Protein AF-A0A183GWU5-F1 (afdb_monomer)

Sequence (168 aa):
MTLFNEAQFARRCAQFCAIVTTAPLVHIGILNMSTMPEGYYAYGASAGREWYFNPAMQFKDDSVSDADLILLNKAFDKVEDLLENPDFRNFTWIGSGLQKHYGHITIAKQDVNNSIPHRKSMLLFEEVNKIVNEVDPSGATLTIRENEYDIKIYTKVRRKQFILEIES

Structure (mmCIF, N/CA/C/O backbone):
data_AF-A0A183GWU5-F1
#
_entry.id   AF-A0A183GWU5-F1
#
loop_
_atom_site.group_PDB
_atom_site.id
_atom_site.type_symbol
_atom_site.label_atom_id
_atom_site.label_alt_id
_atom_site.label_comp_id
_atom_site.label_asym_id
_atom_site.label_entity_id
_atom_site.label_seq_id
_atom_site.pdbx_PDB_ins_code
_atom_site.Cartn_x
_atom_site.Cartn_y
_atom_site.Cartn_z
_atom_site.occupancy
_atom_site.B_iso_or_equiv
_atom_site.auth_seq_id
_atom_site.auth_comp_id
_atom_site.auth_asym_id
_atom_site.auth_atom_id
_atom_site.pdbx_PDB_model_num
ATOM 1 N N . MET A 1 1 ? 8.339 20.594 -18.545 1.00 43.22 1 MET A N 1
ATOM 2 C CA . MET A 1 1 ? 9.546 20.842 -19.370 1.00 43.22 1 MET A CA 1
ATOM 3 C C . MET A 1 1 ? 10.743 20.010 -18.901 1.00 43.22 1 MET A C 1
ATOM 5 O O . MET A 1 1 ? 11.417 19.447 -19.746 1.00 43.22 1 MET A O 1
ATOM 9 N N . THR A 1 2 ? 10.968 19.851 -17.590 1.00 53.84 2 THR A N 1
ATOM 10 C CA . THR A 1 2 ? 12.081 19.063 -17.008 1.00 53.84 2 THR A CA 1
ATOM 11 C C . THR A 1 2 ? 12.061 17.581 -17.399 1.00 53.84 2 THR A C 1
ATOM 13 O O . THR A 1 2 ? 13.044 17.064 -17.914 1.00 53.84 2 THR A O 1
ATOM 16 N N . LEU A 1 3 ? 10.897 16.944 -17.283 1.00 53.78 3 LEU A N 1
ATOM 17 C CA . LEU A 1 3 ? 10.676 15.527 -17.587 1.00 53.78 3 LEU A CA 1
ATOM 18 C C . LEU A 1 3 ? 11.048 15.146 -19.043 1.00 53.78 3 LEU A C 1
ATOM 20 O O . LEU A 1 3 ? 11.698 14.135 -19.286 1.00 53.78 3 LEU A O 1
ATOM 24 N N . PHE A 1 4 ? 10.731 15.987 -20.032 1.00 57.78 4 PHE A N 1
ATOM 25 C CA . PHE A 1 4 ? 11.079 15.716 -21.437 1.00 57.78 4 PHE A CA 1
ATOM 26 C C . PHE A 1 4 ? 12.597 15.736 -21.696 1.00 57.78 4 PHE A C 1
ATOM 28 O O . PHE A 1 4 ? 13.105 14.963 -22.511 1.00 57.78 4 PHE A O 1
ATOM 35 N N . ASN A 1 5 ? 13.331 16.602 -20.993 1.00 62.19 5 ASN A N 1
ATOM 36 C CA . ASN A 1 5 ? 14.786 16.680 -21.116 1.00 62.19 5 ASN A CA 1
ATOM 37 C C . ASN A 1 5 ? 15.473 15.460 -20.493 1.00 62.19 5 ASN A C 1
ATOM 39 O O . ASN A 1 5 ? 16.468 14.989 -21.040 1.00 62.19 5 ASN A O 1
ATOM 43 N N . GLU A 1 6 ? 14.917 14.912 -19.411 1.00 64.81 6 GLU A N 1
ATOM 44 C CA . GLU A 1 6 ? 15.398 13.669 -18.802 1.00 64.81 6 GLU A CA 1
ATOM 45 C C . GLU A 1 6 ? 15.264 12.489 -19.776 1.00 64.81 6 GLU A C 1
ATOM 47 O O . GLU A 1 6 ? 16.255 11.807 -20.025 1.00 64.81 6 GLU A O 1
ATOM 52 N N . ALA A 1 7 ? 14.117 12.329 -20.453 1.00 63.88 7 ALA A N 1
ATOM 53 C CA . ALA A 1 7 ? 13.957 11.311 -21.501 1.00 63.88 7 ALA A CA 1
ATOM 54 C C . ALA A 1 7 ? 14.975 11.447 -22.644 1.00 63.88 7 ALA A C 1
ATOM 56 O O . ALA A 1 7 ? 15.523 10.452 -23.126 1.00 63.88 7 ALA A O 1
ATOM 57 N N . GLN A 1 8 ? 15.240 12.674 -23.105 1.00 70.12 8 GLN A N 1
ATOM 58 C CA . GLN A 1 8 ? 16.221 12.904 -24.169 1.00 70.12 8 GLN A CA 1
ATOM 59 C C . GLN A 1 8 ? 17.652 12.618 -23.708 1.00 70.12 8 GLN A C 1
ATOM 61 O O . GLN A 1 8 ? 18.437 12.081 -24.493 1.00 70.12 8 GLN A O 1
ATOM 66 N N . PHE A 1 9 ? 17.986 12.946 -22.459 1.00 75.38 9 PHE A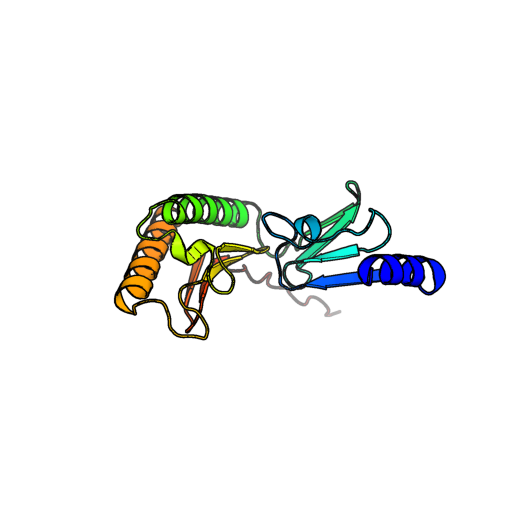 N 1
ATOM 67 C CA . PHE A 1 9 ? 19.272 12.609 -21.860 1.00 75.38 9 PHE A CA 1
ATOM 68 C C . PHE A 1 9 ? 19.432 11.093 -21.721 1.00 75.38 9 PHE A C 1
ATOM 70 O O . PHE A 1 9 ? 20.406 10.546 -22.232 1.00 75.38 9 PHE A O 1
ATOM 77 N N . ALA A 1 10 ? 18.450 10.407 -21.131 1.00 71.19 10 ALA A N 1
ATOM 78 C CA . ALA A 1 10 ? 18.437 8.953 -20.989 1.00 71.19 10 ALA A CA 1
ATOM 79 C C . ALA A 1 10 ? 18.692 8.251 -22.327 1.00 71.19 10 ALA A C 1
ATOM 81 O O . ALA A 1 10 ? 19.581 7.412 -22.428 1.00 71.19 10 ALA A O 1
ATOM 82 N N . ARG A 1 11 ? 17.999 8.680 -23.390 1.00 70.38 11 ARG A N 1
ATOM 83 C CA . ARG A 1 11 ? 18.162 8.098 -24.730 1.00 70.38 11 ARG A CA 1
ATOM 84 C C . ARG A 1 11 ? 19.549 8.321 -25.339 1.00 70.38 11 ARG A C 1
ATOM 86 O O . ARG A 1 11 ? 19.993 7.517 -26.152 1.00 70.38 11 ARG A O 1
ATOM 93 N N . ARG A 1 12 ? 20.192 9.458 -25.061 1.00 76.75 12 ARG A N 1
ATOM 94 C CA . ARG A 1 12 ? 21.433 9.869 -25.745 1.00 76.75 12 ARG A CA 1
ATOM 95 C C . ARG A 1 12 ? 22.697 9.531 -24.966 1.00 76.75 12 ARG A C 1
ATOM 97 O O . ARG A 1 12 ? 23.752 9.400 -25.577 1.00 76.75 12 ARG A O 1
ATOM 104 N N . CYS A 1 13 ? 22.600 9.436 -23.646 1.00 80.62 13 CYS A N 1
ATOM 105 C CA . CYS A 1 13 ? 23.753 9.408 -22.753 1.00 80.62 13 CYS A CA 1
ATOM 106 C C . CYS A 1 13 ? 23.847 8.129 -21.915 1.00 80.62 13 CYS A C 1
ATOM 108 O O . CYS A 1 13 ? 24.842 7.952 -21.217 1.00 80.62 13 CYS A O 1
ATOM 110 N N . ALA A 1 14 ? 22.856 7.237 -21.977 1.00 78.06 14 ALA A N 1
ATOM 111 C CA . ALA A 1 14 ? 22.849 6.003 -21.207 1.00 78.06 14 ALA A CA 1
ATOM 112 C C . ALA A 1 14 ? 22.391 4.811 -22.053 1.00 78.06 14 ALA A C 1
ATOM 114 O O . ALA A 1 14 ? 21.541 4.928 -22.931 1.00 78.06 14 ALA A O 1
ATOM 115 N N . GLN A 1 15 ? 22.967 3.643 -21.768 1.00 78.12 15 GLN A N 1
ATOM 116 C CA . GLN A 1 15 ? 22.541 2.375 -22.370 1.00 78.12 15 GLN A CA 1
ATOM 117 C C . GLN A 1 15 ? 21.293 1.810 -21.681 1.00 78.12 15 GLN A C 1
ATOM 119 O O . GLN A 1 15 ? 20.548 1.039 -22.278 1.00 78.12 15 GLN A O 1
ATOM 124 N N . PHE A 1 16 ? 21.077 2.193 -20.422 1.00 80.62 16 PHE A N 1
ATOM 125 C CA . PHE A 1 16 ? 19.945 1.775 -19.614 1.00 80.62 16 PHE A CA 1
ATOM 126 C C . PHE A 1 16 ? 19.626 2.849 -18.573 1.00 80.62 16 PHE A C 1
ATOM 128 O O . PHE A 1 16 ? 20.532 3.399 -17.941 1.00 80.62 16 PHE A O 1
ATOM 135 N N . CYS A 1 17 ? 18.341 3.134 -18.376 1.00 86.94 17 CYS A N 1
ATOM 136 C CA . CYS A 1 17 ? 17.870 4.055 -17.351 1.00 86.94 17 CYS A CA 1
ATOM 137 C C . CYS A 1 17 ? 16.752 3.417 -16.536 1.00 86.94 17 CYS A C 1
ATOM 139 O O . CYS A 1 17 ? 15.851 2.784 -17.084 1.00 86.94 17 CYS A O 1
ATOM 141 N N . ALA A 1 18 ? 16.800 3.629 -15.224 1.00 88.69 18 ALA A N 1
ATOM 142 C CA . ALA A 1 18 ? 15.783 3.160 -14.302 1.00 88.69 18 ALA A CA 1
ATOM 143 C C . ALA A 1 18 ? 15.389 4.259 -13.318 1.00 88.69 18 ALA A C 1
ATOM 145 O O . ALA A 1 18 ? 16.236 5.021 -12.855 1.00 88.69 18 ALA A O 1
ATOM 146 N N . ILE A 1 19 ? 14.104 4.300 -12.982 1.00 89.62 19 ILE A N 1
ATOM 147 C CA . ILE A 1 19 ? 13.560 5.081 -11.876 1.00 89.62 19 ILE A CA 1
ATOM 148 C C . ILE A 1 19 ? 13.125 4.083 -10.815 1.00 89.62 19 ILE A C 1
ATOM 150 O O . ILE A 1 19 ? 12.289 3.226 -11.089 1.00 89.62 19 ILE A O 1
ATOM 154 N N . VAL A 1 20 ? 13.687 4.192 -9.612 1.00 89.81 20 VAL A N 1
ATOM 155 C CA . VAL A 1 20 ? 13.315 3.341 -8.478 1.00 89.81 20 VAL A CA 1
ATOM 156 C C . VAL A 1 20 ? 12.636 4.193 -7.418 1.00 89.81 20 VAL A C 1
ATOM 158 O O . VAL A 1 20 ? 13.187 5.199 -6.978 1.00 89.81 20 VAL A O 1
ATOM 161 N N . THR A 1 21 ? 11.436 3.790 -7.012 1.00 88.62 21 THR A N 1
ATOM 162 C CA . THR A 1 21 ? 10.619 4.490 -6.021 1.00 88.62 21 THR A CA 1
ATOM 163 C C . THR A 1 21 ? 10.085 3.537 -4.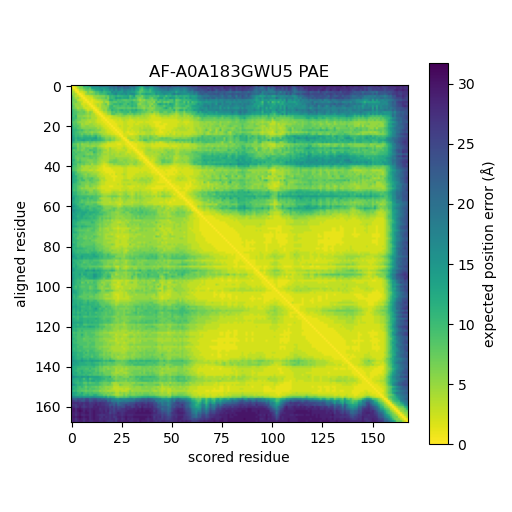956 1.00 88.62 21 THR A C 1
ATOM 165 O O . THR A 1 21 ? 9.954 2.327 -5.158 1.00 88.62 21 THR A O 1
ATOM 168 N N . THR A 1 22 ? 9.763 4.096 -3.793 1.00 85.69 22 THR A N 1
ATOM 169 C CA . THR A 1 22 ? 9.003 3.409 -2.746 1.00 85.69 22 THR A CA 1
ATOM 170 C C . THR A 1 22 ? 7.506 3.374 -3.051 1.00 85.69 22 THR A C 1
ATOM 172 O O . THR A 1 22 ? 6.816 2.512 -2.512 1.00 85.69 22 THR A O 1
ATOM 175 N N . ALA A 1 23 ? 7.007 4.260 -3.920 1.00 85.88 23 ALA A N 1
ATOM 176 C CA . ALA A 1 23 ? 5.605 4.305 -4.324 1.00 85.88 23 ALA A CA 1
ATOM 177 C C . ALA A 1 23 ? 5.172 3.017 -5.060 1.00 85.88 23 ALA A C 1
ATOM 179 O O . ALA A 1 23 ? 6.030 2.303 -5.591 1.00 85.88 23 ALA A O 1
ATOM 180 N N . PRO A 1 24 ? 3.863 2.719 -5.114 1.00 86.75 24 PRO A N 1
ATOM 181 C CA . PRO A 1 24 ? 3.314 1.639 -5.932 1.00 86.75 24 PRO A CA 1
ATOM 182 C C . PRO A 1 24 ? 3.623 1.785 -7.424 1.00 86.75 24 PRO A C 1
ATOM 184 O O . PRO A 1 24 ? 3.894 2.884 -7.919 1.00 86.75 24 PRO A O 1
ATOM 187 N N . LEU A 1 25 ? 3.529 0.683 -8.169 1.00 85.25 25 LEU A N 1
ATOM 188 C CA . LEU A 1 25 ? 3.653 0.721 -9.626 1.00 85.25 25 LEU A CA 1
ATOM 189 C C . LEU A 1 25 ? 2.412 1.336 -10.299 1.00 85.25 25 LEU A C 1
ATOM 191 O O . LEU A 1 25 ? 2.536 2.190 -11.178 1.00 85.25 25 LEU A O 1
ATOM 195 N N . VAL A 1 26 ? 1.225 0.930 -9.840 1.00 82.06 26 VAL A N 1
ATOM 196 C CA . VAL A 1 26 ? -0.113 1.316 -10.331 1.00 82.06 26 VAL A CA 1
ATOM 197 C C . VAL A 1 26 ? -1.021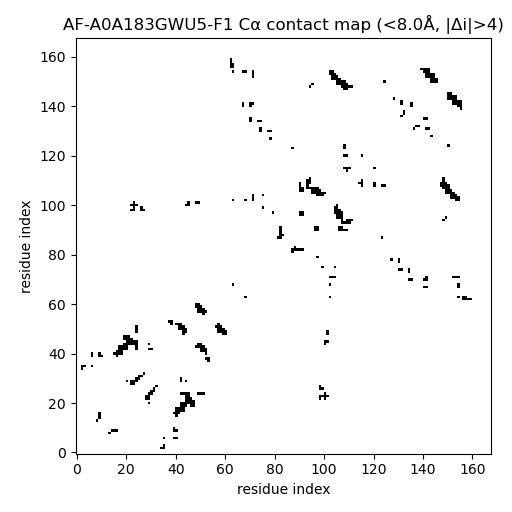 1.723 -9.157 1.00 82.06 26 VAL A C 1
ATOM 199 O O . VAL A 1 26 ? -0.606 1.588 -8.012 1.00 82.06 26 VAL A O 1
ATOM 202 N N . HIS A 1 27 ? -2.245 2.200 -9.430 1.00 75.06 27 HIS A N 1
ATOM 203 C CA . HIS A 1 27 ? -3.191 2.743 -8.434 1.00 75.06 27 HIS A CA 1
ATOM 204 C C . HIS A 1 27 ? -2.603 3.937 -7.659 1.00 75.06 27 HIS A C 1
ATOM 206 O O . HIS A 1 27 ? -2.234 3.821 -6.495 1.00 75.06 27 HIS A O 1
ATOM 212 N N . ILE A 1 28 ? -2.496 5.093 -8.334 1.00 76.62 28 ILE A N 1
ATOM 213 C CA . ILE A 1 28 ? -1.757 6.285 -7.851 1.00 76.62 28 ILE A CA 1
ATOM 214 C C . ILE A 1 28 ? -0.244 5.979 -7.741 1.00 76.62 28 ILE A C 1
ATOM 216 O O . ILE A 1 28 ? 0.493 6.513 -6.917 1.00 76.62 28 ILE A O 1
ATOM 220 N N . GLY A 1 29 ? 0.229 5.082 -8.610 1.00 80.12 29 GLY A N 1
ATOM 221 C CA . GLY A 1 29 ? 1.621 4.654 -8.682 1.00 80.12 29 GLY A CA 1
ATOM 222 C C . GLY A 1 29 ? 2.460 5.451 -9.681 1.00 80.12 29 GLY A C 1
ATOM 223 O O . GLY A 1 29 ? 1.963 6.324 -10.398 1.00 80.12 29 GLY A O 1
ATOM 224 N N . ILE A 1 30 ? 3.752 5.125 -9.774 1.00 84.62 30 ILE A N 1
ATOM 225 C CA . ILE A 1 30 ? 4.702 5.841 -10.643 1.00 84.62 30 ILE A CA 1
ATOM 226 C C . ILE A 1 30 ? 4.294 5.830 -12.119 1.00 84.62 30 ILE A C 1
ATOM 228 O O . ILE A 1 30 ? 4.515 6.822 -12.811 1.00 84.62 30 ILE A O 1
ATOM 232 N N . LEU A 1 31 ? 3.638 4.766 -12.596 1.00 84.25 31 LEU A N 1
ATOM 233 C CA . LEU A 1 31 ? 3.155 4.705 -13.977 1.00 84.25 31 LEU A CA 1
ATOM 234 C C . LEU A 1 31 ? 1.972 5.650 -14.230 1.00 84.25 31 LEU A C 1
ATOM 236 O O . LEU A 1 31 ? 1.825 6.140 -15.343 1.00 84.25 31 LEU A O 1
ATOM 240 N N . ASN A 1 32 ? 1.155 5.949 -13.214 1.00 83.38 32 ASN A N 1
ATOM 241 C CA . ASN A 1 32 ? 0.050 6.906 -13.338 1.00 83.38 32 ASN A CA 1
ATOM 242 C C . ASN A 1 32 ? 0.529 8.365 -13.291 1.00 83.38 32 ASN A C 1
ATOM 244 O O . ASN A 1 32 ? -0.129 9.243 -13.843 1.00 83.38 32 ASN A O 1
ATOM 248 N N . MET A 1 33 ? 1.658 8.618 -12.624 1.00 82.50 33 MET A N 1
ATOM 249 C CA . MET A 1 33 ? 2.217 9.962 -12.424 1.00 82.50 33 MET A CA 1
ATOM 250 C C . MET A 1 33 ? 3.276 10.332 -13.474 1.00 82.50 33 MET A C 1
ATOM 252 O O . MET A 1 33 ? 3.592 11.509 -13.659 1.00 82.50 33 MET A O 1
ATOM 256 N N . SER A 1 34 ? 3.849 9.337 -14.155 1.00 81.88 34 SER A N 1
ATOM 257 C CA . SER A 1 34 ? 4.855 9.539 -15.195 1.00 81.88 34 SER A CA 1
ATOM 258 C C . SER A 1 34 ? 4.233 10.102 -16.473 1.00 81.88 34 SER A C 1
ATOM 260 O O . SER A 1 34 ? 3.195 9.648 -16.941 1.00 81.88 34 SER A O 1
ATOM 262 N N . THR A 1 35 ? 4.923 11.064 -17.085 1.00 82.62 35 THR A N 1
ATOM 263 C CA . THR A 1 35 ? 4.606 11.581 -18.431 1.00 82.62 35 THR A CA 1
ATOM 264 C C . THR A 1 35 ? 5.617 11.111 -19.482 1.00 82.62 35 THR A C 1
ATOM 266 O O . THR A 1 35 ? 5.627 11.611 -20.608 1.00 82.62 35 THR A O 1
ATOM 269 N N . MET A 1 36 ? 6.502 10.175 -19.119 1.00 82.12 36 MET A N 1
ATOM 270 C CA . MET A 1 36 ? 7.508 9.625 -20.029 1.00 82.12 36 MET A CA 1
ATOM 271 C C . MET A 1 36 ? 6.874 8.645 -21.024 1.00 82.12 36 MET A C 1
ATOM 273 O O . MET A 1 36 ? 6.044 7.832 -20.615 1.00 82.12 36 MET A O 1
ATOM 277 N N . PRO A 1 37 ? 7.302 8.643 -22.298 1.00 77.06 37 PRO A N 1
ATOM 278 C CA . PRO A 1 37 ? 6.942 7.582 -23.231 1.00 77.06 37 PRO A CA 1
ATOM 279 C C . PRO A 1 37 ? 7.489 6.221 -22.780 1.00 77.06 37 PRO A C 1
ATOM 281 O O . PRO A 1 37 ? 8.568 6.140 -22.183 1.00 77.06 37 PRO A O 1
ATOM 284 N N . GLU A 1 38 ? 6.785 5.145 -23.132 1.00 76.25 38 GLU A N 1
ATOM 285 C CA . GLU A 1 38 ? 7.265 3.783 -22.886 1.00 76.25 38 GLU A CA 1
ATOM 286 C C . GLU A 1 38 ? 8.618 3.516 -23.571 1.00 76.25 38 GLU A C 1
ATOM 288 O O . GLU A 1 38 ? 8.919 4.055 -24.639 1.00 76.25 38 GLU A O 1
ATOM 293 N N . GLY A 1 39 ? 9.443 2.670 -22.946 1.00 76.19 39 GLY A N 1
ATOM 294 C CA . GLY A 1 39 ? 10.731 2.224 -23.490 1.00 76.19 39 GLY A CA 1
ATOM 295 C C . GLY A 1 39 ? 11.936 3.120 -23.179 1.00 76.19 39 GLY A C 1
ATOM 296 O O . GLY A 1 39 ? 13.055 2.750 -23.522 1.00 76.19 39 GLY A O 1
ATOM 297 N N . TYR A 1 40 ? 11.743 4.264 -22.515 1.00 79.06 40 TYR A N 1
ATOM 298 C CA . TYR A 1 40 ? 12.843 5.160 -22.122 1.00 79.06 40 TYR A CA 1
ATOM 299 C C . TYR A 1 40 ? 13.420 4.845 -20.737 1.00 79.06 40 TYR A C 1
ATOM 301 O O . TYR A 1 40 ? 14.608 5.062 -20.503 1.00 79.06 40 TYR A O 1
ATOM 309 N N . TYR A 1 41 ? 12.589 4.331 -19.829 1.00 85.31 41 TYR A N 1
ATOM 310 C CA . TYR A 1 41 ? 12.971 3.988 -18.462 1.00 85.31 41 TYR A CA 1
ATOM 311 C C . TYR A 1 41 ? 12.360 2.653 -18.051 1.00 85.31 41 TYR A C 1
ATOM 313 O O . TYR A 1 41 ? 11.220 2.350 -18.400 1.00 85.31 41 TYR A O 1
ATOM 321 N N . ALA A 1 42 ? 13.103 1.898 -17.247 1.00 89.25 42 ALA A N 1
ATOM 322 C CA . ALA A 1 42 ? 12.534 0.873 -16.386 1.00 89.25 42 ALA A CA 1
ATOM 323 C C . ALA A 1 42 ? 12.017 1.513 -15.089 1.00 89.25 42 ALA A C 1
ATOM 325 O O . ALA A 1 42 ? 12.668 2.391 -14.521 1.00 89.25 42 ALA A O 1
ATOM 326 N N . TYR A 1 43 ? 10.873 1.058 -14.592 1.00 90.56 43 TYR A N 1
ATOM 327 C CA . TYR A 1 43 ? 10.278 1.545 -13.351 1.00 90.56 43 TYR A CA 1
ATOM 328 C C . TYR A 1 43 ? 10.346 0.462 -12.286 1.00 90.56 43 TYR A C 1
ATOM 330 O O . TYR A 1 43 ? 9.627 -0.527 -12.378 1.00 90.56 43 TYR A O 1
ATOM 338 N N . GLY A 1 44 ? 11.194 0.654 -11.280 1.00 91.06 44 GLY A N 1
ATOM 339 C CA . GLY A 1 44 ? 11.189 -0.128 -10.051 1.00 91.06 44 GLY A CA 1
ATOM 340 C C . GLY A 1 44 ? 10.261 0.527 -9.033 1.00 91.06 44 GLY A C 1
ATOM 341 O O . GLY A 1 44 ? 10.480 1.672 -8.643 1.00 91.06 44 GLY A O 1
ATOM 342 N N . ALA A 1 45 ? 9.235 -0.182 -8.586 1.00 90.44 45 ALA A N 1
ATOM 343 C CA . ALA A 1 45 ? 8.293 0.307 -7.588 1.00 90.44 45 ALA A CA 1
ATOM 344 C C . ALA A 1 45 ? 8.360 -0.546 -6.318 1.00 90.44 45 ALA A C 1
ATOM 346 O O . ALA A 1 45 ? 9.047 -1.574 -6.274 1.00 90.44 45 ALA A O 1
ATOM 347 N N . SER A 1 46 ? 7.692 -0.101 -5.253 1.00 88.00 46 SER A N 1
ATOM 348 C CA . SER A 1 46 ? 7.670 -0.814 -3.970 1.00 88.00 46 SER A CA 1
ATOM 349 C C . SER A 1 46 ? 9.082 -1.151 -3.454 1.00 88.00 46 SER A C 1
ATOM 351 O O . SER A 1 46 ? 9.351 -2.264 -3.002 1.00 88.00 46 SER A O 1
ATOM 353 N N . ALA A 1 47 ? 10.005 -0.185 -3.573 1.00 87.56 47 ALA A N 1
ATOM 354 C CA . ALA A 1 47 ? 11.431 -0.321 -3.256 1.00 87.56 47 ALA A CA 1
ATOM 355 C C . ALA A 1 47 ? 12.159 -1.416 -4.066 1.00 87.56 47 ALA A C 1
ATOM 357 O O . ALA A 1 47 ? 13.076 -2.066 -3.568 1.00 87.56 47 ALA A O 1
ATOM 358 N N . GLY A 1 48 ? 11.749 -1.618 -5.322 1.00 86.56 48 GLY A N 1
ATOM 359 C CA . GLY A 1 48 ? 12.363 -2.570 -6.249 1.00 86.56 48 GLY A CA 1
ATOM 360 C C . GLY A 1 48 ? 11.812 -3.994 -6.154 1.00 86.56 48 GLY A C 1
ATOM 361 O O . GLY A 1 48 ? 12.398 -4.901 -6.742 1.00 86.56 48 GLY A O 1
ATOM 362 N N . ARG A 1 49 ? 10.700 -4.204 -5.440 1.00 84.94 49 ARG A N 1
ATOM 363 C CA . ARG A 1 49 ? 10.003 -5.503 -5.387 1.00 84.94 49 ARG A CA 1
ATOM 364 C C . ARG A 1 49 ? 9.162 -5.789 -6.622 1.00 84.94 49 ARG A C 1
ATOM 366 O O . ARG A 1 49 ? 8.785 -6.928 -6.858 1.00 84.94 49 ARG A O 1
ATOM 373 N N . GLU A 1 50 ? 8.870 -4.773 -7.414 1.00 90.69 50 GLU A N 1
ATOM 374 C CA . GLU A 1 50 ? 8.201 -4.928 -8.696 1.00 90.69 50 GLU A CA 1
ATOM 375 C C . GLU A 1 50 ? 8.853 -4.006 -9.718 1.00 90.69 50 GLU A C 1
ATOM 377 O O . GLU A 1 50 ? 9.282 -2.898 -9.386 1.00 90.69 50 GLU A O 1
ATOM 382 N N . TRP A 1 51 ? 8.969 -4.487 -10.950 1.00 92.19 51 TRP A N 1
ATOM 383 C CA . TRP A 1 51 ? 9.601 -3.762 -12.039 1.00 92.19 51 TRP A CA 1
ATOM 384 C C . TRP A 1 51 ? 8.756 -3.833 -13.301 1.00 92.19 51 TRP A C 1
ATOM 386 O O . TRP A 1 51 ? 8.291 -4.904 -13.695 1.00 92.19 51 TRP A O 1
ATOM 396 N N . TYR A 1 52 ? 8.623 -2.69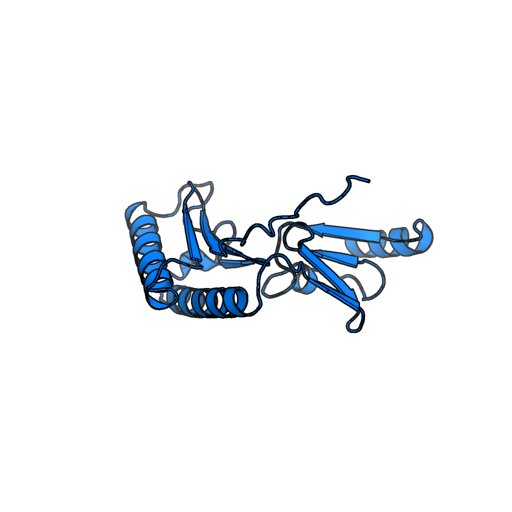1 -13.963 1.00 90.38 52 TYR A N 1
ATOM 397 C CA . TYR A 1 52 ? 7.989 -2.557 -15.266 1.00 90.38 52 TYR A CA 1
ATOM 398 C C . TYR A 1 52 ? 8.993 -2.030 -16.282 1.00 90.38 52 TYR A C 1
ATOM 400 O O . TYR A 1 52 ? 9.539 -0.939 -16.113 1.00 90.38 52 TYR A O 1
ATOM 408 N N . PHE A 1 53 ? 9.218 -2.793 -17.347 1.00 87.25 53 PHE A N 1
ATOM 409 C CA . PHE A 1 53 ? 10.040 -2.366 -18.479 1.00 87.25 53 PHE A CA 1
ATOM 410 C C . PHE A 1 53 ? 9.170 -2.087 -19.704 1.00 87.25 53 PHE A C 1
ATOM 412 O O . PHE A 1 53 ? 9.329 -1.069 -20.371 1.00 87.25 53 PHE A O 1
ATOM 419 N N . ASN A 1 54 ? 8.261 -3.013 -20.003 1.00 83.94 54 ASN A N 1
ATOM 420 C CA . ASN A 1 54 ? 7.242 -2.916 -21.042 1.00 83.94 54 ASN A CA 1
ATOM 421 C C . ASN A 1 54 ? 6.141 -3.963 -20.755 1.00 83.94 54 ASN A C 1
ATOM 423 O O . ASN A 1 54 ? 6.333 -4.806 -19.870 1.00 83.94 54 ASN A O 1
ATOM 427 N N . PRO A 1 55 ? 5.019 -3.980 -21.500 1.00 82.44 55 PRO A N 1
ATOM 428 C CA . PRO A 1 55 ? 3.935 -4.929 -21.246 1.00 82.44 55 PRO A CA 1
ATOM 429 C C . PRO A 1 55 ? 4.359 -6.406 -21.265 1.00 82.44 55 PRO A C 1
ATOM 431 O O . PRO A 1 55 ? 3.782 -7.202 -20.528 1.00 82.44 55 PRO A O 1
ATOM 434 N N . ALA A 1 56 ? 5.377 -6.767 -22.055 1.00 84.50 56 ALA A N 1
ATOM 435 C CA . ALA A 1 56 ? 5.892 -8.133 -22.177 1.00 84.50 56 ALA A CA 1
ATOM 436 C C . ALA A 1 56 ? 6.975 -8.488 -21.140 1.00 84.50 56 ALA A C 1
ATOM 438 O O . ALA A 1 56 ? 7.307 -9.661 -20.986 1.00 84.50 56 ALA A O 1
ATOM 439 N N . MET A 1 57 ? 7.538 -7.501 -20.437 1.00 86.00 57 MET A N 1
ATOM 440 C CA . MET A 1 57 ? 8.645 -7.685 -19.503 1.00 86.00 57 MET A CA 1
ATOM 441 C C . MET A 1 57 ? 8.362 -6.950 -18.195 1.00 86.00 57 MET A C 1
ATOM 443 O O . MET A 1 57 ? 8.631 -5.755 -18.033 1.00 86.00 57 MET A O 1
ATOM 447 N N . GLN A 1 58 ? 7.812 -7.714 -17.257 1.00 89.50 58 GLN A N 1
ATOM 448 C CA . GLN A 1 58 ? 7.500 -7.287 -15.901 1.00 89.50 58 GLN A CA 1
ATOM 449 C C . GLN A 1 58 ? 8.110 -8.285 -14.923 1.00 89.50 58 GLN A C 1
ATOM 451 O O . GLN A 1 58 ? 8.182 -9.480 -15.208 1.00 89.50 58 GLN A O 1
ATOM 456 N N . PHE A 1 59 ? 8.536 -7.798 -13.767 1.00 90.31 59 PHE A N 1
ATOM 457 C CA . PHE A 1 59 ? 9.064 -8.628 -12.694 1.00 90.31 59 PHE A CA 1
ATOM 458 C C . PHE A 1 59 ? 8.349 -8.301 -11.389 1.00 90.31 59 PHE A C 1
ATOM 460 O O . PHE A 1 59 ? 8.030 -7.143 -11.118 1.00 90.31 59 PHE A O 1
ATOM 46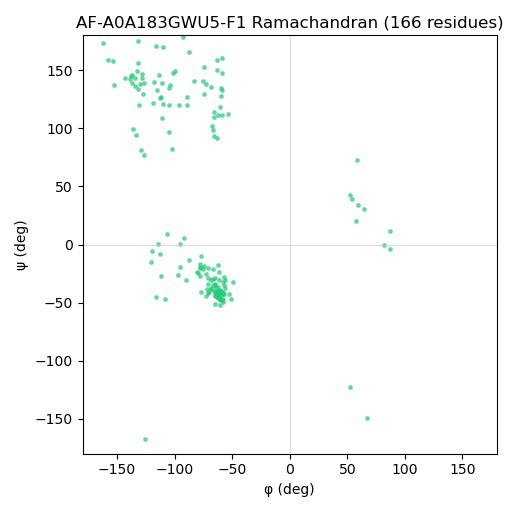7 N N . LYS A 1 60 ? 8.120 -9.330 -10.578 1.00 86.88 60 LYS A N 1
ATOM 468 C CA . LYS A 1 60 ? 7.595 -9.227 -9.220 1.00 86.88 60 LYS A CA 1
ATOM 469 C C . LYS A 1 60 ? 8.386 -10.173 -8.326 1.00 86.88 60 LYS A C 1
ATOM 471 O O . LYS A 1 60 ? 8.716 -11.281 -8.739 1.00 86.88 60 LYS A O 1
ATOM 476 N N . ASP A 1 61 ? 8.691 -9.705 -7.127 1.00 83.50 61 ASP A N 1
ATOM 477 C CA . ASP A 1 61 ? 9.392 -10.448 -6.086 1.00 83.50 61 ASP A CA 1
ATOM 478 C C . ASP A 1 61 ? 8.617 -11.723 -5.701 1.00 83.50 61 ASP A C 1
ATOM 480 O O . ASP A 1 61 ? 7.403 -11.688 -5.503 1.00 83.50 61 ASP A O 1
ATOM 484 N N . ASP A 1 62 ? 9.317 -12.851 -5.583 1.00 82.62 62 ASP A N 1
ATOM 485 C CA . ASP A 1 62 ? 8.737 -14.174 -5.313 1.00 82.62 62 ASP A CA 1
ATOM 486 C C . ASP A 1 62 ? 8.674 -14.507 -3.808 1.00 82.62 62 ASP A C 1
ATOM 488 O O . ASP A 1 62 ? 8.326 -15.626 -3.417 1.00 82.62 62 ASP A O 1
ATOM 492 N N . SER A 1 63 ? 9.031 -13.546 -2.946 1.00 82.56 63 SER A N 1
ATOM 493 C CA . SER A 1 63 ? 9.034 -13.723 -1.490 1.00 82.56 63 SER A CA 1
ATOM 494 C C . SER A 1 63 ? 7.639 -13.735 -0.851 1.00 82.56 63 SER A C 1
ATOM 496 O O . SER A 1 63 ? 7.482 -14.227 0.270 1.00 82.56 63 SER A O 1
ATOM 498 N N . VAL A 1 64 ? 6.626 -13.217 -1.551 1.00 83.44 64 VAL A N 1
ATOM 499 C CA . VAL A 1 64 ? 5.227 -13.180 -1.104 1.00 83.44 64 VAL A CA 1
ATOM 500 C C . VAL A 1 64 ? 4.416 -14.113 -1.992 1.00 83.44 64 VAL A C 1
ATOM 502 O O . VAL A 1 64 ? 4.483 -14.006 -3.214 1.00 83.44 64 VAL A O 1
ATOM 505 N N . SER A 1 65 ? 3.670 -15.043 -1.395 1.00 88.00 65 SER A N 1
ATOM 506 C CA . SER A 1 65 ? 2.890 -15.997 -2.183 1.00 88.00 65 SER A CA 1
ATOM 507 C C . SER A 1 65 ? 1.648 -15.343 -2.795 1.00 88.00 65 SER A C 1
ATOM 509 O O . SER A 1 65 ? 1.082 -14.411 -2.221 1.00 88.00 65 SER A O 1
ATOM 511 N N . ASP A 1 66 ? 1.167 -15.875 -3.923 1.00 87.88 66 ASP A N 1
ATOM 512 C CA . ASP A 1 66 ? -0.069 -15.395 -4.559 1.00 87.88 66 ASP A CA 1
ATOM 513 C C . ASP A 1 66 ? -1.275 -15.467 -3.609 1.00 87.88 66 ASP A C 1
ATOM 515 O O . ASP A 1 66 ? -2.134 -14.587 -3.620 1.00 87.88 66 ASP A O 1
ATOM 519 N N . ALA A 1 67 ? -1.322 -16.481 -2.738 1.00 89.19 67 ALA A N 1
ATOM 520 C CA . ALA A 1 67 ? -2.365 -16.616 -1.725 1.00 89.19 67 ALA A CA 1
ATOM 521 C C . ALA A 1 67 ? -2.332 -15.463 -0.704 1.00 89.19 67 ALA A C 1
ATOM 523 O O . ALA A 1 67 ? -3.380 -14.903 -0.372 1.00 89.19 67 ALA A O 1
ATOM 524 N N . ASP A 1 68 ? -1.137 -15.066 -0.258 1.00 91.62 68 ASP A N 1
ATOM 525 C CA . ASP A 1 68 ? -0.966 -13.944 0.669 1.00 91.62 68 ASP A CA 1
ATOM 526 C C . ASP A 1 68 ? -1.320 -12.615 -0.012 1.00 91.62 68 ASP A C 1
ATOM 528 O O . ASP A 1 68 ? -1.964 -11.755 0.593 1.00 91.62 68 ASP A O 1
ATOM 532 N N . LEU A 1 69 ? -0.965 -12.458 -1.294 1.00 90.88 69 LEU A N 1
ATOM 533 C CA . LEU A 1 69 ? -1.345 -11.292 -2.095 1.00 90.88 69 LEU A CA 1
ATOM 534 C C . LEU A 1 69 ? -2.860 -11.199 -2.296 1.00 90.88 69 LEU A C 1
ATOM 536 O O . LEU A 1 69 ? -3.405 -10.100 -2.253 1.00 90.88 69 LEU A O 1
ATOM 540 N N . ILE A 1 70 ? -3.563 -12.321 -2.474 1.00 93.38 70 ILE A N 1
ATOM 541 C CA . ILE A 1 70 ? -5.031 -12.334 -2.562 1.00 93.38 70 ILE A CA 1
ATOM 542 C C . ILE A 1 70 ? -5.657 -11.829 -1.257 1.00 93.38 70 ILE A C 1
ATOM 544 O O . ILE A 1 70 ? -6.601 -11.040 -1.304 1.00 93.38 70 ILE A O 1
ATOM 548 N N . LEU A 1 71 ? -5.141 -12.246 -0.097 1.00 94.56 71 LEU A N 1
ATOM 549 C CA . LEU A 1 71 ? -5.613 -11.738 1.195 1.00 94.56 71 LEU A CA 1
ATOM 550 C C . LEU A 1 71 ? -5.315 -10.247 1.354 1.00 94.56 71 LEU A C 1
ATOM 552 O O . LEU A 1 71 ? -6.194 -9.486 1.751 1.00 94.56 71 LEU A O 1
ATOM 556 N N . LEU A 1 72 ? -4.112 -9.811 0.978 1.00 94.62 72 LEU A N 1
ATOM 557 C CA . LEU A 1 72 ? -3.755 -8.397 0.995 1.00 94.62 72 LEU A CA 1
ATOM 558 C C . LEU A 1 72 ? -4.678 -7.572 0.083 1.00 94.62 72 LEU A C 1
ATOM 560 O O . LEU A 1 72 ? -5.134 -6.509 0.486 1.00 94.62 72 LEU A O 1
ATOM 564 N N . ASN A 1 73 ? -5.012 -8.071 -1.111 1.00 94.56 73 ASN A N 1
ATOM 565 C CA . ASN A 1 73 ? -5.947 -7.413 -2.025 1.00 94.56 73 ASN A CA 1
ATOM 566 C C . ASN A 1 73 ? -7.335 -7.258 -1.394 1.00 94.56 73 ASN A C 1
ATOM 568 O O . ASN A 1 73 ? -7.867 -6.159 -1.389 1.00 94.56 73 ASN A O 1
ATOM 572 N N . LYS A 1 74 ? -7.872 -8.313 -0.772 1.00 96.62 74 LYS A N 1
ATOM 573 C CA . LYS A 1 74 ? -9.167 -8.240 -0.075 1.00 96.62 74 LYS A CA 1
ATOM 574 C C . LYS A 1 74 ? -9.167 -7.224 1.067 1.00 96.62 74 LYS A C 1
ATOM 576 O O . LYS A 1 74 ? -10.166 -6.544 1.281 1.00 96.62 74 LYS A O 1
ATOM 581 N N . ALA A 1 75 ? -8.066 -7.142 1.817 1.00 97.12 75 ALA A N 1
ATOM 582 C CA . ALA A 1 75 ? -7.914 -6.137 2.863 1.00 97.12 75 ALA A CA 1
ATOM 583 C C . ALA A 1 75 ? -7.852 -4.722 2.271 1.00 97.12 75 ALA A C 1
AT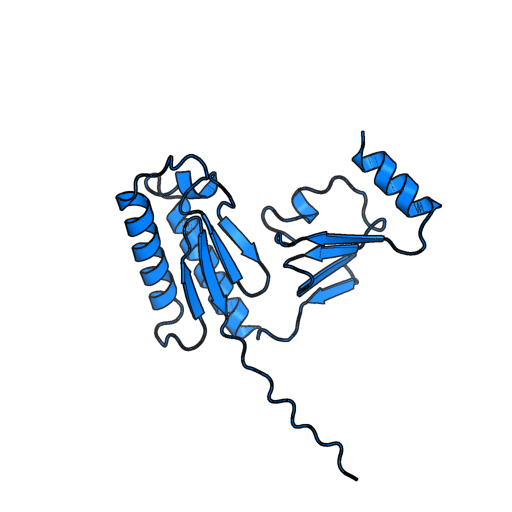OM 585 O O . ALA A 1 75 ? -8.463 -3.816 2.826 1.00 97.12 75 ALA A O 1
ATOM 586 N N . PHE A 1 76 ? -7.160 -4.542 1.142 1.00 96.50 76 PHE A N 1
ATOM 587 C CA . PHE A 1 76 ? -7.107 -3.264 0.436 1.00 96.50 76 PHE A CA 1
ATOM 588 C C . PHE A 1 76 ? -8.496 -2.806 -0.010 1.00 96.50 76 PHE A C 1
ATOM 590 O O . PHE A 1 76 ? -8.883 -1.700 0.343 1.00 96.50 76 PHE A O 1
ATOM 597 N N . ASP A 1 77 ? -9.251 -3.664 -0.699 1.00 96.75 77 ASP A N 1
ATOM 598 C CA . ASP A 1 77 ? -10.574 -3.320 -1.236 1.00 96.75 77 ASP A CA 1
ATOM 599 C C . ASP A 1 77 ? -11.534 -2.898 -0.104 1.00 96.75 77 ASP A C 1
ATOM 601 O O . ASP A 1 77 ? -12.187 -1.863 -0.174 1.00 96.75 77 ASP A O 1
ATOM 605 N N . LYS A 1 78 ? -11.532 -3.624 1.024 1.00 97.69 78 LYS A N 1
ATOM 606 C CA . LYS A 1 78 ? -12.332 -3.262 2.209 1.00 97.69 78 LYS A CA 1
ATOM 607 C C . LYS A 1 78 ? -11.900 -1.949 2.866 1.00 97.69 78 LYS A C 1
ATOM 609 O O . LYS A 1 78 ? -12.733 -1.244 3.432 1.00 97.69 78 LYS A O 1
ATOM 614 N N . VAL A 1 79 ? -10.602 -1.640 2.864 1.00 97.19 79 VAL A N 1
ATOM 615 C CA . VAL A 1 79 ? -10.105 -0.353 3.372 1.00 97.19 79 VAL A CA 1
ATOM 616 C C . VAL A 1 79 ? -10.482 0.773 2.413 1.00 97.19 79 VAL A C 1
ATOM 618 O O . VAL A 1 79 ? -10.852 1.845 2.877 1.00 97.19 79 VAL A O 1
ATOM 621 N N . GLU A 1 80 ? -10.431 0.541 1.103 1.00 95.69 80 GLU A N 1
ATOM 622 C CA . GLU A 1 80 ? -10.897 1.498 0.098 1.00 95.69 80 GLU A CA 1
ATOM 623 C C . GLU A 1 80 ? -12.378 1.837 0.329 1.00 95.69 80 GLU A C 1
ATOM 625 O O . GLU A 1 80 ? -12.695 3.011 0.520 1.00 95.69 80 GLU A O 1
ATOM 630 N N . ASP A 1 81 ? -13.238 0.824 0.494 1.00 96.69 81 ASP A N 1
ATOM 631 C CA . ASP A 1 81 ? -14.657 0.992 0.846 1.00 96.69 81 ASP A CA 1
ATOM 632 C C . ASP A 1 81 ? -14.850 1.780 2.160 1.00 96.69 81 ASP A C 1
ATOM 634 O O . ASP A 1 81 ? -15.701 2.670 2.257 1.00 96.69 81 ASP A O 1
ATOM 638 N N . LEU A 1 82 ? -14.044 1.493 3.193 1.00 96.94 82 LEU A N 1
ATOM 639 C CA . LEU A 1 82 ? -14.075 2.232 4.462 1.00 96.94 82 LEU A CA 1
ATOM 640 C C . LEU A 1 82 ? -13.773 3.722 4.251 1.00 96.94 82 LEU A C 1
ATOM 642 O O . LEU A 1 82 ? -14.405 4.573 4.880 1.00 96.94 82 LEU A O 1
ATOM 646 N N . LEU A 1 83 ? -12.817 4.045 3.380 1.00 95.62 83 LEU A N 1
ATOM 647 C CA . LEU A 1 83 ? -12.417 5.419 3.091 1.00 95.62 83 LEU A CA 1
ATOM 648 C C . LEU A 1 83 ? -13.398 6.160 2.169 1.00 95.62 83 LEU A C 1
ATOM 650 O O . LEU A 1 83 ? -13.310 7.383 2.049 1.00 95.62 83 LEU A O 1
ATOM 654 N N . GLU A 1 84 ? -14.375 5.483 1.568 1.00 94.19 84 GLU A N 1
ATOM 655 C CA . GLU A 1 84 ? -15.485 6.161 0.892 1.00 94.19 84 GLU A CA 1
ATOM 656 C C . GLU A 1 84 ? -16.473 6.792 1.884 1.00 94.19 84 GLU A C 1
ATOM 658 O O . GLU A 1 84 ? -17.122 7.799 1.565 1.00 94.19 84 GLU A O 1
ATOM 663 N N . ASN A 1 85 ? -16.554 6.259 3.110 1.00 94.62 85 ASN A N 1
ATOM 664 C CA . ASN A 1 85 ? -17.394 6.811 4.168 1.00 94.62 85 ASN A CA 1
ATOM 665 C C . ASN A 1 85 ? -16.973 8.266 4.473 1.00 94.62 85 ASN A C 1
ATOM 667 O O . ASN A 1 85 ? -15.799 8.509 4.770 1.00 94.62 85 ASN A O 1
ATOM 671 N N . PRO A 1 86 ? -17.905 9.243 4.467 1.00 92.69 86 PRO A N 1
ATOM 672 C CA . PRO A 1 86 ? -17.616 10.639 4.804 1.00 92.69 86 PRO A CA 1
ATOM 673 C C . PRO A 1 86 ? -16.827 10.833 6.105 1.00 92.69 86 PRO A C 1
ATOM 675 O O . PRO A 1 86 ? -16.002 11.747 6.188 1.00 92.69 86 PRO A O 1
ATOM 678 N N . ASP A 1 87 ? -17.032 9.958 7.090 1.00 92.50 87 ASP A N 1
ATOM 679 C CA . ASP A 1 87 ? -16.319 10.002 8.360 1.00 92.50 87 ASP A CA 1
ATOM 680 C C . ASP A 1 87 ? -14.826 9.699 8.205 1.00 92.50 87 ASP A C 1
ATOM 682 O O . ASP A 1 87 ? -14.032 10.272 8.941 1.00 92.50 87 ASP A O 1
ATOM 686 N N . PHE A 1 88 ? -14.407 8.890 7.230 1.00 95.06 88 PHE A N 1
ATOM 687 C CA . PHE A 1 88 ? -13.003 8.503 7.022 1.00 95.06 88 PHE A CA 1
ATOM 688 C C . PHE A 1 88 ? -12.391 9.059 5.730 1.00 95.06 88 PHE A C 1
ATOM 690 O O . PHE A 1 88 ? -11.178 9.004 5.536 1.00 95.06 88 PHE A O 1
ATOM 697 N N . ARG A 1 89 ? -13.192 9.678 4.862 1.00 93.69 89 ARG A N 1
ATOM 698 C CA . ARG A 1 89 ? -12.766 10.127 3.529 1.00 93.69 89 ARG A CA 1
ATOM 699 C C . ARG A 1 89 ? -11.577 11.078 3.505 1.00 93.69 89 ARG A C 1
ATOM 701 O O . ARG A 1 89 ? -10.827 11.106 2.530 1.00 93.69 89 ARG A O 1
ATOM 708 N N . ASN A 1 90 ? -11.382 11.850 4.567 1.00 92.38 90 ASN A N 1
ATOM 709 C CA . ASN A 1 90 ? -10.231 12.737 4.708 1.00 92.38 90 ASN A CA 1
ATOM 710 C C . ASN A 1 90 ? -8.891 11.982 4.704 1.00 92.38 90 ASN A C 1
ATOM 712 O O . ASN A 1 90 ? -7.912 12.529 4.208 1.00 92.38 90 ASN A O 1
ATOM 716 N N . PHE A 1 91 ? -8.843 10.738 5.189 1.00 94.44 91 PHE A N 1
ATOM 717 C CA . PHE A 1 91 ? -7.613 9.940 5.238 1.00 94.44 91 PHE A CA 1
ATOM 718 C C . PHE A 1 91 ? -7.067 9.566 3.853 1.00 94.44 91 PHE A C 1
ATOM 720 O O . PHE A 1 91 ? -5.869 9.349 3.706 1.00 94.44 91 PHE A O 1
ATOM 727 N N . THR A 1 92 ? -7.908 9.593 2.816 1.00 91.50 92 THR A N 1
ATOM 728 C CA . THR A 1 92 ? -7.495 9.376 1.419 1.00 91.50 92 THR A CA 1
ATOM 729 C C . THR A 1 92 ? -6.562 10.473 0.900 1.00 91.50 92 THR A C 1
ATOM 731 O O . THR A 1 92 ? -5.744 10.222 0.020 1.00 91.50 92 THR A O 1
ATOM 734 N N . TRP A 1 93 ? -6.682 11.696 1.428 1.00 85.62 93 TRP A N 1
ATOM 735 C CA . TRP A 1 93 ? -6.081 12.901 0.839 1.00 85.62 93 TRP A CA 1
ATOM 736 C C . TRP A 1 93 ? -4.992 13.546 1.698 1.00 85.62 93 TRP A C 1
ATOM 738 O O . TRP A 1 93 ? -4.443 14.577 1.311 1.00 85.62 93 TRP A O 1
ATOM 748 N N . ILE A 1 94 ? -4.684 12.973 2.861 1.00 91.31 94 ILE A N 1
ATOM 749 C CA . ILE A 1 94 ? -3.615 13.461 3.736 1.00 91.31 94 ILE A CA 1
ATOM 750 C C . ILE A 1 94 ? -2.362 12.603 3.590 1.00 91.31 94 ILE A C 1
ATOM 752 O O . ILE A 1 94 ? -2.452 11.393 3.406 1.00 91.31 94 ILE A O 1
ATOM 756 N N . GLY A 1 95 ? -1.189 13.220 3.747 1.00 87.06 95 GLY A N 1
ATOM 757 C CA . GLY A 1 95 ? 0.085 12.502 3.804 1.00 87.06 95 GLY A CA 1
ATOM 758 C C . GLY A 1 95 ? 0.290 11.551 2.620 1.00 87.06 95 GLY A C 1
ATOM 759 O O . GLY A 1 95 ? 0.271 11.973 1.466 1.00 87.06 95 GLY A O 1
ATOM 760 N N . SER A 1 96 ? 0.505 10.271 2.928 1.00 86.19 96 SER A N 1
ATOM 761 C CA . SER A 1 96 ? 0.654 9.193 1.945 1.00 86.19 96 SER A CA 1
ATOM 762 C C . SER A 1 96 ? -0.679 8.771 1.300 1.00 86.19 96 SER A C 1
ATOM 764 O O . SER A 1 96 ? -0.670 8.223 0.199 1.00 86.19 96 SER A O 1
ATOM 766 N N . GLY A 1 97 ? -1.820 9.058 1.929 1.00 91.94 97 GLY A N 1
ATOM 767 C CA . GLY A 1 97 ? -3.135 8.570 1.520 1.00 91.94 97 GLY A CA 1
ATOM 768 C C . GLY A 1 97 ? -3.271 7.054 1.690 1.00 91.94 97 GLY A C 1
ATOM 769 O O . GLY A 1 97 ? -2.658 6.454 2.574 1.00 91.94 97 GLY A O 1
ATOM 770 N N . LEU A 1 98 ? -4.078 6.430 0.829 1.00 94.00 98 LEU A N 1
ATOM 771 C CA . LEU A 1 98 ? -4.156 4.975 0.695 1.00 94.00 98 LEU A CA 1
ATOM 772 C C . LEU A 1 98 ? -3.248 4.521 -0.455 1.00 94.00 98 LEU A C 1
ATOM 774 O O . LEU A 1 98 ? -3.442 4.925 -1.599 1.00 94.00 98 LEU A O 1
ATOM 778 N N . GLN A 1 99 ? -2.264 3.669 -0.159 1.00 92.38 99 GLN A N 1
ATOM 779 C CA . GLN A 1 99 ? -1.310 3.151 -1.144 1.00 92.38 99 GLN A CA 1
ATOM 780 C C . GLN A 1 99 ? -1.167 1.635 -1.042 1.00 92.38 99 GLN A C 1
ATOM 782 O O . GLN A 1 99 ? -0.968 1.079 0.041 1.00 92.38 99 GLN A O 1
ATOM 787 N N . LYS A 1 100 ? -1.199 0.966 -2.195 1.00 92.62 100 LYS A N 1
ATOM 788 C CA . LYS A 1 100 ? -1.004 -0.481 -2.311 1.00 92.62 100 LYS A CA 1
ATOM 789 C C . LYS A 1 100 ? 0.372 -0.799 -2.869 1.00 92.62 100 LYS A C 1
ATOM 791 O O . LYS A 1 100 ? 0.575 -0.794 -4.077 1.00 92.62 100 LYS A O 1
ATOM 796 N N . HIS A 1 101 ? 1.314 -1.096 -1.993 1.00 89.75 101 HIS A N 1
ATOM 797 C CA . HIS A 1 101 ? 2.636 -1.549 -2.399 1.00 89.75 101 HIS A CA 1
ATOM 798 C C . HIS A 1 101 ? 2.658 -3.071 -2.572 1.00 89.75 101 HIS A C 1
ATOM 800 O O . HIS A 1 101 ? 1.802 -3.808 -2.072 1.00 89.75 101 HIS A O 1
ATOM 806 N N . TYR A 1 102 ? 3.702 -3.577 -3.218 1.00 88.00 102 TYR A N 1
ATOM 807 C CA . TYR A 1 102 ? 3.945 -5.008 -3.285 1.00 88.00 102 TYR A CA 1
ATOM 808 C C . TYR A 1 102 ? 4.255 -5.567 -1.884 1.00 88.00 102 TYR A C 1
ATOM 810 O O . TYR A 1 102 ? 5.255 -5.207 -1.252 1.00 88.00 102 TYR A O 1
ATOM 818 N N . GLY A 1 103 ? 3.362 -6.423 -1.379 1.00 89.12 103 GLY A N 1
ATOM 819 C CA . GLY A 1 103 ? 3.463 -7.070 -0.066 1.00 89.12 103 GLY A CA 1
ATOM 820 C C . GLY A 1 103 ? 3.008 -6.228 1.134 1.00 89.12 103 GLY A C 1
ATOM 821 O O . GLY A 1 103 ? 3.071 -6.718 2.265 1.00 89.12 103 GLY A O 1
ATOM 822 N N . HIS A 1 104 ? 2.555 -4.982 0.934 1.00 93.38 104 HIS A N 1
ATOM 823 C CA . HIS A 1 104 ? 1.970 -4.193 2.022 1.00 93.38 104 HIS A CA 1
ATOM 824 C C . HIS A 1 104 ? 1.040 -3.062 1.570 1.00 93.38 104 HIS A C 1
ATOM 826 O O . HIS A 1 104 ? 1.137 -2.554 0.460 1.00 93.38 104 HIS A O 1
ATOM 832 N N . ILE A 1 105 ? 0.171 -2.629 2.478 1.00 95.44 105 ILE A N 1
ATOM 833 C CA . ILE A 1 105 ? -0.712 -1.470 2.316 1.00 95.44 105 ILE A CA 1
ATOM 834 C C . ILE A 1 105 ? -0.241 -0.382 3.277 1.00 95.44 105 ILE A C 1
ATOM 836 O O . ILE A 1 105 ? 0.103 -0.690 4.419 1.00 95.44 105 ILE A O 1
ATOM 840 N N . THR A 1 106 ? -0.245 0.868 2.825 1.00 95.25 106 THR A N 1
ATOM 841 C CA . THR A 1 106 ? -0.010 2.055 3.653 1.00 95.25 106 THR A CA 1
ATOM 842 C C . THR A 1 106 ? -1.281 2.897 3.683 1.00 95.25 106 THR A C 1
ATOM 844 O O . THR A 1 106 ? -1.893 3.123 2.641 1.00 95.25 106 THR A O 1
ATOM 847 N N . ILE A 1 107 ? -1.679 3.334 4.876 1.00 96.38 107 ILE A N 1
ATOM 848 C CA . ILE A 1 107 ? -2.863 4.158 5.120 1.00 96.38 107 ILE A CA 1
ATOM 849 C C . ILE A 1 107 ? -2.428 5.327 5.996 1.00 96.38 107 ILE A C 1
ATOM 851 O O . ILE A 1 107 ? -1.971 5.108 7.119 1.00 96.38 107 ILE A O 1
ATOM 855 N N . ALA A 1 108 ? -2.590 6.556 5.523 1.00 96.19 108 ALA A N 1
ATOM 856 C CA . ALA A 1 108 ? -2.324 7.728 6.344 1.00 96.19 108 ALA A CA 1
ATOM 857 C C . ALA A 1 108 ? -3.349 7.857 7.488 1.00 96.19 108 ALA A C 1
ATOM 859 O O . ALA A 1 108 ? -4.555 7.727 7.286 1.00 96.19 108 ALA A O 1
ATOM 860 N N . LYS A 1 109 ? -2.866 8.155 8.697 1.00 95.75 109 LYS A N 1
ATOM 861 C CA . LYS A 1 109 ? -3.664 8.407 9.913 1.00 95.75 109 LYS A CA 1
ATOM 862 C C . LYS A 1 109 ? -3.431 9.795 10.522 1.00 95.75 109 LYS A C 1
ATOM 864 O O . LYS A 1 109 ? -4.223 10.233 11.355 1.00 95.75 109 LYS A O 1
ATOM 869 N N . GLN A 1 110 ? -2.372 10.494 10.118 1.00 95.38 110 GLN A N 1
ATOM 870 C CA . GLN A 1 110 ? -2.069 11.860 10.546 1.00 95.38 110 GLN A CA 1
ATOM 871 C C . GLN A 1 110 ? -1.235 12.581 9.478 1.00 95.38 110 GLN A C 1
ATOM 873 O O . GLN A 1 110 ? -0.566 11.935 8.673 1.00 95.38 110 GLN A O 1
ATOM 878 N N . ASP A 1 111 ? -1.254 13.913 9.477 1.00 93.12 111 ASP A N 1
ATOM 879 C CA . ASP A 1 111 ? -0.353 14.733 8.667 1.00 93.12 111 ASP A CA 1
ATOM 880 C C . ASP A 1 111 ? 0.694 15.481 9.504 1.00 93.12 111 ASP A C 1
ATOM 882 O O . ASP A 1 111 ? 0.630 15.550 10.729 1.00 93.12 111 ASP A O 1
ATOM 886 N N . VAL A 1 112 ? 1.670 16.084 8.826 1.00 90.75 112 VAL A N 1
ATOM 887 C CA . VAL A 1 112 ? 2.764 16.837 9.466 1.00 90.75 112 VAL A CA 1
ATOM 888 C C . VAL A 1 112 ? 2.294 18.055 10.270 1.00 90.75 112 VAL A C 1
ATOM 890 O O . VAL A 1 112 ? 3.039 18.561 11.104 1.00 90.75 112 VAL A O 1
ATOM 893 N N . ASN A 1 113 ? 1.069 18.530 10.030 1.00 91.56 113 ASN A N 1
ATOM 894 C CA . ASN A 1 113 ? 0.481 19.675 10.720 1.00 91.56 113 ASN A CA 1
ATOM 895 C C . ASN A 1 113 ? -0.395 19.253 11.911 1.00 91.56 113 ASN A C 1
ATOM 897 O O . ASN A 1 113 ? -0.968 20.118 12.571 1.00 91.56 113 ASN A O 1
ATOM 901 N N . ASN A 1 114 ? -0.510 17.950 12.193 1.00 91.75 114 ASN A N 1
ATOM 902 C CA . ASN A 1 114 ? -1.413 17.388 13.194 1.00 91.75 114 ASN A CA 1
ATOM 903 C C . ASN A 1 114 ? -2.880 17.809 13.004 1.00 91.75 114 ASN A C 1
ATOM 905 O O . ASN A 1 114 ? -3.595 18.074 13.973 1.00 91.75 114 ASN A O 1
ATOM 909 N N . SER A 1 115 ? -3.340 17.883 11.751 1.00 92.19 115 SER A N 1
ATOM 910 C CA . SER A 1 115 ? -4.698 18.347 11.442 1.00 92.19 115 SER A CA 1
ATOM 911 C C . SER A 1 115 ? -5.799 17.355 11.840 1.00 92.19 115 SER A C 1
ATOM 913 O O . SER A 1 115 ? -6.961 17.745 11.993 1.00 92.19 115 SER A O 1
ATOM 915 N N . ILE A 1 116 ? -5.466 16.073 12.028 1.00 94.19 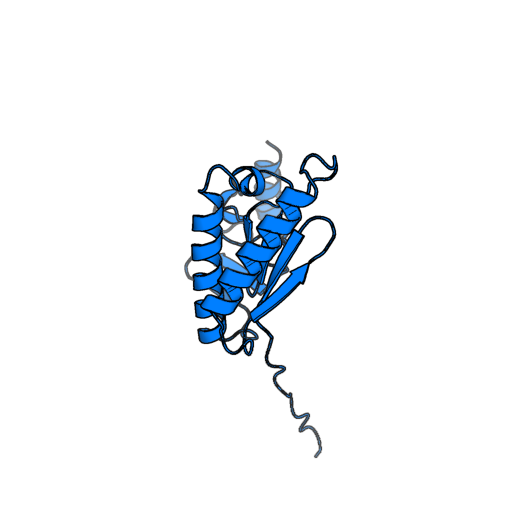116 ILE A N 1
ATOM 916 C CA . ILE A 1 116 ? -6.441 15.033 12.352 1.00 94.19 116 ILE A CA 1
ATOM 917 C C . ILE A 1 116 ? -6.628 14.924 13.870 1.00 94.19 116 ILE A C 1
ATOM 919 O O . ILE A 1 116 ? -5.658 14.679 14.592 1.00 94.19 116 ILE A O 1
ATOM 923 N N . PRO A 1 117 ? -7.872 15.003 14.387 1.00 94.62 117 PRO A N 1
ATOM 924 C CA . PRO A 1 117 ? -8.142 14.749 15.798 1.00 94.62 117 PRO A CA 1
ATOM 925 C C . PRO A 1 117 ? -7.715 13.337 16.215 1.00 94.62 117 PRO A C 1
ATOM 927 O O . PRO A 1 117 ? -8.097 12.357 15.574 1.00 94.62 117 PRO A O 1
ATOM 930 N N . HIS A 1 118 ? -7.010 13.213 17.343 1.00 93.38 118 HIS A N 1
ATOM 931 C CA . HIS A 1 118 ? -6.468 11.931 17.820 1.00 93.38 118 HIS A CA 1
ATOM 932 C C . HIS A 1 118 ? -7.527 10.818 17.911 1.00 93.38 118 HIS A C 1
ATOM 934 O O . HIS A 1 118 ? -7.311 9.707 17.435 1.00 93.38 118 HIS A O 1
ATOM 940 N N . ARG A 1 119 ? -8.724 11.137 18.424 1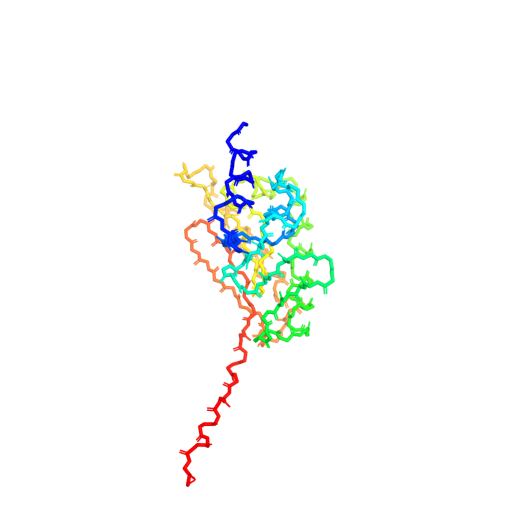.00 94.69 119 ARG A N 1
ATOM 941 C CA . ARG A 1 119 ? -9.855 10.194 18.485 1.00 94.69 119 ARG A CA 1
ATOM 942 C C . ARG A 1 119 ? -10.222 9.628 17.109 1.00 94.69 119 ARG A C 1
ATOM 944 O O . ARG A 1 119 ? -10.568 8.460 17.007 1.00 94.69 119 ARG A O 1
ATOM 951 N N . LYS A 1 120 ? -10.147 10.447 16.059 1.00 94.88 120 LYS A N 1
ATOM 952 C CA . LYS A 1 120 ? -10.481 10.045 14.691 1.00 94.88 120 LYS A CA 1
ATOM 953 C C . LYS A 1 120 ? -9.437 9.081 14.121 1.00 94.88 120 LYS A C 1
ATOM 955 O O . LYS A 1 120 ? -9.804 8.081 13.517 1.00 94.88 120 LYS A O 1
ATOM 960 N N . SER A 1 121 ? -8.155 9.350 14.376 1.00 94.81 121 SER A N 1
ATOM 961 C CA . SER A 1 121 ? -7.064 8.429 14.033 1.00 94.81 121 SER A CA 1
ATOM 962 C C . SER A 1 121 ? -7.191 7.087 14.765 1.00 94.81 121 SER A C 1
ATOM 964 O O . SER A 1 121 ? -6.939 6.052 14.156 1.00 94.81 121 SER A O 1
ATOM 966 N N . MET A 1 122 ? -7.591 7.091 16.041 1.00 95.75 122 MET A N 1
ATOM 967 C CA . MET A 1 122 ? -7.808 5.859 16.812 1.00 95.75 122 MET A CA 1
ATOM 968 C C . MET A 1 122 ? -8.961 5.023 16.249 1.00 95.75 122 MET A C 1
ATOM 970 O O . MET A 1 122 ? -8.812 3.819 16.071 1.00 95.75 122 MET A O 1
ATOM 974 N N . LEU A 1 123 ? -10.083 5.663 15.901 1.00 96.56 123 LEU A N 1
ATOM 975 C CA . LEU A 1 123 ? -11.218 4.978 15.276 1.00 96.56 123 LEU A CA 1
ATOM 976 C C . LEU A 1 123 ? -10.835 4.347 13.933 1.00 96.56 123 LEU A C 1
ATOM 978 O O . LEU A 1 123 ? -11.208 3.209 13.670 1.00 96.56 123 LEU A O 1
ATOM 982 N N . LEU A 1 124 ? -10.050 5.050 13.107 1.00 97.00 124 LEU A N 1
ATOM 983 C CA . LEU A 1 124 ? -9.525 4.479 11.864 1.00 97.00 124 LEU A CA 1
ATOM 984 C C . LEU A 1 124 ? -8.700 3.215 12.145 1.00 97.00 124 LEU A C 1
ATOM 986 O O . LEU A 1 124 ? -8.898 2.197 11.490 1.00 97.00 124 LEU A O 1
ATOM 990 N N . PHE A 1 125 ? -7.796 3.262 13.128 1.00 97.25 125 PHE A N 1
ATOM 991 C CA . PHE A 1 125 ? -6.981 2.105 13.496 1.00 97.25 125 PHE A CA 1
ATOM 992 C C . PHE A 1 125 ? -7.831 0.915 13.962 1.00 97.25 125 PHE A C 1
ATOM 994 O O . PHE A 1 125 ? -7.563 -0.221 13.570 1.00 97.25 125 PHE A O 1
ATOM 1001 N N . GLU A 1 126 ? -8.874 1.152 14.757 1.00 97.44 126 GLU A N 1
ATOM 1002 C CA . GLU A 1 126 ? -9.802 0.107 15.199 1.00 97.44 126 GLU A CA 1
ATOM 1003 C C . GLU A 1 126 ? -10.559 -0.534 14.027 1.00 97.44 126 GLU A C 1
ATOM 1005 O O . GLU A 1 126 ? -10.627 -1.761 13.947 1.00 97.44 126 GLU A O 1
ATOM 1010 N N . GLU A 1 127 ? -11.082 0.265 13.093 1.00 98.00 127 GLU A N 1
ATOM 1011 C CA . GLU A 1 127 ? -11.778 -0.250 11.906 1.00 98.00 127 GLU A CA 1
ATOM 1012 C C . GLU A 1 127 ? -10.836 -1.031 10.980 1.00 98.00 127 GLU A C 1
ATOM 1014 O O . GLU A 1 127 ? -11.173 -2.126 10.528 1.00 98.00 127 GLU A O 1
ATOM 1019 N N . VAL A 1 128 ? -9.607 -0.548 10.777 1.00 97.56 128 VAL A N 1
ATOM 1020 C CA . VAL A 1 128 ? -8.587 -1.277 10.008 1.00 97.56 128 VAL A CA 1
ATOM 1021 C C . VAL A 1 128 ? -8.239 -2.615 10.674 1.00 97.56 128 VAL A C 1
ATOM 1023 O O . VAL A 1 128 ? -8.117 -3.629 9.986 1.00 97.56 128 VAL A O 1
ATOM 1026 N N . ASN A 1 129 ? -8.137 -2.668 12.008 1.00 97.50 129 ASN A N 1
ATOM 1027 C CA . ASN A 1 129 ? -7.937 -3.932 12.727 1.00 97.50 129 ASN A CA 1
ATOM 1028 C C . ASN A 1 129 ? -9.104 -4.905 12.527 1.00 97.50 129 ASN A C 1
ATOM 1030 O O . ASN A 1 129 ? -8.873 -6.098 12.327 1.00 97.50 129 ASN A O 1
ATOM 1034 N N . LYS A 1 130 ? -10.351 -4.420 12.556 1.00 97.75 130 LYS A N 1
ATOM 1035 C CA . LYS A 1 130 ? -11.530 -5.258 12.286 1.00 97.75 130 LYS A CA 1
ATOM 1036 C C . LYS A 1 130 ? -11.486 -5.837 10.876 1.00 97.75 130 LYS A C 1
ATOM 1038 O O . LYS A 1 130 ? -11.684 -7.038 10.727 1.00 97.75 130 LYS A O 1
ATOM 1043 N N . ILE A 1 131 ? -11.155 -5.019 9.875 1.00 97.94 131 ILE A N 1
ATOM 1044 C CA . ILE A 1 131 ? -11.015 -5.463 8.481 1.00 97.94 131 ILE A CA 1
ATOM 1045 C C . ILE A 1 131 ? -9.950 -6.557 8.360 1.00 97.94 131 ILE A C 1
ATOM 1047 O O . ILE A 1 131 ? -10.204 -7.599 7.758 1.00 97.94 131 ILE A O 1
ATOM 1051 N N . VAL A 1 132 ? -8.769 -6.363 8.957 1.00 97.06 132 VAL A N 1
ATOM 1052 C CA . VAL A 1 132 ? -7.698 -7.370 8.898 1.00 97.06 132 VAL A CA 1
ATOM 1053 C C . VAL A 1 132 ? -8.114 -8.671 9.583 1.00 97.06 132 VAL A C 1
ATOM 1055 O O . VAL A 1 132 ? -7.869 -9.737 9.025 1.00 97.06 132 VAL A O 1
ATOM 1058 N N . ASN A 1 133 ? -8.794 -8.605 10.730 1.00 96.94 133 ASN A N 1
ATOM 1059 C CA . ASN A 1 133 ? -9.302 -9.794 11.422 1.00 96.94 133 ASN A CA 1
ATOM 1060 C C . ASN A 1 133 ? -10.432 -10.497 10.655 1.00 96.94 133 ASN A C 1
ATOM 1062 O O . ASN A 1 133 ? -10.578 -11.709 10.761 1.00 96.94 133 ASN A O 1
ATOM 1066 N N . GLU A 1 134 ? -11.241 -9.769 9.886 1.00 96.81 134 GLU A N 1
ATOM 1067 C CA . GLU A 1 134 ? -12.264 -10.369 9.024 1.00 96.81 134 GLU A CA 1
ATOM 1068 C C . GLU A 1 134 ? -11.629 -11.111 7.838 1.00 96.81 134 GLU A C 1
ATOM 1070 O O . GLU A 1 134 ? -12.064 -12.202 7.471 1.00 96.81 134 GLU A O 1
ATOM 1075 N N . VAL A 1 135 ? -10.584 -10.527 7.245 1.00 96.25 135 VAL A N 1
ATOM 1076 C CA . VAL A 1 135 ? -9.894 -11.082 6.071 1.00 96.25 135 VAL A CA 1
ATOM 1077 C C . VAL A 1 135 ? -8.956 -12.232 6.443 1.00 96.25 135 VAL A C 1
ATOM 1079 O O . VAL A 1 135 ? -8.913 -13.234 5.732 1.00 96.25 135 VAL A O 1
ATOM 1082 N N . ASP A 1 136 ? -8.231 -12.116 7.555 1.00 95.56 136 ASP A N 1
ATOM 1083 C CA . ASP A 1 136 ? -7.359 -13.154 8.111 1.00 95.56 136 ASP A CA 1
ATOM 1084 C C . ASP A 1 136 ? -7.703 -13.428 9.590 1.00 95.56 136 ASP A C 1
ATOM 1086 O O . ASP A 1 136 ? -6.958 -13.025 10.488 1.00 95.56 136 ASP A O 1
ATOM 1090 N N . PRO A 1 137 ? -8.795 -14.171 9.872 1.00 94.06 137 PRO A N 1
ATOM 1091 C CA . PRO A 1 137 ? -9.205 -14.495 11.244 1.00 94.06 137 PRO A CA 1
ATOM 1092 C C . PRO A 1 137 ? -8.166 -15.301 12.025 1.00 94.06 137 PRO A C 1
ATOM 1094 O O . PRO A 1 137 ? -8.165 -15.306 13.254 1.00 94.06 137 PRO A O 1
ATOM 1097 N N . SER A 1 138 ? -7.288 -16.011 11.313 1.00 92.31 138 SER A N 1
ATOM 1098 C CA . SER A 1 138 ? -6.208 -16.791 11.915 1.00 92.31 138 SER A CA 1
ATOM 1099 C C . SER A 1 138 ? -5.023 -15.927 12.353 1.00 92.31 138 SER A C 1
ATOM 1101 O O . SER A 1 138 ? -4.186 -16.383 13.134 1.00 92.31 138 SER A O 1
ATOM 1103 N N . GLY A 1 139 ? -4.915 -14.705 11.818 1.00 91.00 139 GLY A N 1
ATOM 1104 C CA . GLY A 1 139 ? -3.752 -13.837 11.965 1.00 91.00 139 GLY A CA 1
ATOM 1105 C C . GLY A 1 139 ? -2.453 -14.477 11.469 1.00 91.00 139 GLY A C 1
ATOM 1106 O O . GLY A 1 139 ? -1.371 -14.086 11.914 1.00 91.00 139 GLY A O 1
ATOM 1107 N N . ALA A 1 140 ? -2.512 -15.503 10.616 1.00 90.56 140 ALA A N 1
ATOM 1108 C CA . ALA A 1 140 ? -1.341 -16.258 10.174 1.00 90.56 140 ALA A CA 1
ATOM 1109 C C . ALA A 1 140 ? -0.574 -15.552 9.048 1.00 90.56 140 ALA A C 1
ATOM 1111 O O . ALA A 1 140 ? 0.626 -15.783 8.893 1.00 90.56 140 ALA A O 1
ATOM 1112 N N . THR A 1 141 ? -1.243 -14.674 8.304 1.00 92.50 141 THR A N 1
ATOM 1113 C CA . THR A 1 141 ? -0.758 -14.110 7.043 1.00 92.50 141 THR A CA 1
ATOM 1114 C C . THR A 1 141 ? -0.550 -12.609 7.128 1.00 92.50 141 THR A C 1
ATOM 1116 O O . THR A 1 141 ? 0.486 -12.113 6.692 1.00 92.50 141 THR A O 1
ATOM 1119 N N . LEU A 1 142 ? -1.498 -11.871 7.703 1.00 94.94 142 LEU A N 1
ATOM 1120 C CA . LEU A 1 142 ? -1.444 -10.415 7.774 1.00 94.94 142 LEU A CA 1
ATOM 1121 C C . LEU A 1 142 ? -0.960 -9.945 9.149 1.00 94.94 142 LEU A C 1
ATOM 1123 O O . LEU A 1 142 ? -1.134 -10.603 10.176 1.00 94.94 142 LEU A O 1
ATOM 1127 N N . THR A 1 143 ? -0.291 -8.798 9.174 1.00 95.19 143 THR A N 1
ATOM 1128 C CA . THR A 1 143 ? 0.095 -8.119 10.413 1.00 95.19 143 THR A CA 1
ATOM 1129 C C . THR A 1 143 ? -0.005 -6.615 10.249 1.00 95.19 143 THR A C 1
ATOM 1131 O O . THR A 1 143 ? 0.310 -6.085 9.183 1.00 95.19 143 THR A O 1
ATOM 1134 N N . ILE A 1 144 ? -0.423 -5.928 11.307 1.00 95.88 144 ILE A N 1
ATOM 1135 C CA . ILE A 1 144 ? -0.564 -4.475 11.319 1.00 95.88 144 ILE A CA 1
ATOM 1136 C C . ILE A 1 144 ? 0.601 -3.870 12.096 1.00 95.88 144 ILE A C 1
ATOM 1138 O O . ILE A 1 144 ? 0.998 -4.363 13.153 1.00 95.88 144 ILE A O 1
ATOM 1142 N N . ARG A 1 145 ? 1.159 -2.783 11.569 1.00 95.00 145 ARG A N 1
ATOM 1143 C CA . ARG A 1 145 ? 2.080 -1.902 12.283 1.00 95.00 145 ARG A CA 1
ATOM 1144 C C . ARG A 1 145 ? 1.578 -0.479 12.189 1.00 95.00 145 ARG A C 1
ATOM 1146 O O . ARG A 1 145 ? 1.162 -0.035 11.128 1.00 95.00 145 ARG A O 1
ATOM 1153 N N . GLU A 1 146 ? 1.681 0.237 13.289 1.00 94.06 146 GLU A N 1
ATOM 1154 C CA . GLU A 1 146 ? 1.289 1.634 13.379 1.00 94.06 146 GLU A CA 1
ATOM 1155 C C . GLU A 1 146 ? 2.519 2.474 13.717 1.00 94.06 146 GLU A C 1
ATOM 1157 O O . GLU A 1 146 ? 3.367 2.064 14.513 1.00 94.06 146 GLU A O 1
ATOM 1162 N N . ASN A 1 147 ? 2.628 3.645 13.098 1.00 92.31 147 ASN A N 1
ATOM 1163 C CA . ASN A 1 147 ? 3.540 4.695 13.530 1.00 92.31 147 ASN A CA 1
ATOM 1164 C C . ASN A 1 147 ? 2.752 6.004 13.744 1.00 92.31 147 ASN A C 1
ATOM 1166 O O . ASN A 1 147 ? 1.524 5.994 13.839 1.00 92.31 147 ASN A O 1
ATOM 1170 N N . GLU A 1 148 ? 3.444 7.133 13.884 1.00 92.06 148 GLU A N 1
ATOM 1171 C CA . GLU A 1 148 ? 2.808 8.436 14.117 1.00 92.06 148 GLU A CA 1
ATOM 1172 C C . GLU A 1 148 ? 1.893 8.886 12.961 1.00 92.06 148 GLU A C 1
ATOM 1174 O O . GLU A 1 148 ? 0.827 9.441 13.222 1.00 92.06 148 GLU A O 1
ATOM 1179 N N . TYR A 1 149 ? 2.257 8.591 11.709 1.00 94.31 149 TYR A N 1
ATOM 1180 C CA . TYR A 1 149 ? 1.607 9.129 10.507 1.00 94.31 149 TYR A CA 1
ATOM 1181 C C . TYR A 1 149 ? 0.834 8.098 9.692 1.00 94.31 149 TYR A C 1
ATOM 1183 O O . TYR A 1 149 ? -0.136 8.459 9.033 1.00 94.31 149 TYR A O 1
ATOM 1191 N N . ASP A 1 150 ? 1.222 6.827 9.759 1.00 96.19 150 ASP A N 1
ATOM 1192 C CA . ASP A 1 150 ? 0.704 5.756 8.918 1.00 96.19 150 ASP A CA 1
ATOM 1193 C C . ASP A 1 150 ? 0.333 4.506 9.728 1.00 96.19 150 ASP A C 1
ATOM 1195 O O . ASP A 1 150 ? 0.977 4.130 10.715 1.00 96.19 150 ASP A O 1
ATOM 1199 N N . ILE A 1 151 ? -0.666 3.798 9.213 1.00 96.94 151 ILE A N 1
ATOM 1200 C CA . ILE A 1 151 ? -0.982 2.409 9.523 1.00 96.94 151 ILE A CA 1
ATOM 1201 C C . ILE A 1 151 ? -0.522 1.573 8.331 1.00 96.94 151 ILE A C 1
ATOM 1203 O O . ILE A 1 151 ? -0.763 1.926 7.176 1.00 96.94 151 ILE A O 1
ATOM 1207 N N . LYS A 1 152 ? 0.153 0.458 8.600 1.00 96.56 152 LYS A N 1
ATOM 1208 C CA . LYS A 1 152 ? 0.672 -0.435 7.569 1.00 96.56 152 LYS A CA 1
ATOM 1209 C C . LYS A 1 152 ? 0.225 -1.866 7.794 1.00 96.56 152 LYS A C 1
ATOM 1211 O O . LYS A 1 152 ? 0.420 -2.410 8.878 1.00 96.56 152 LYS A O 1
ATOM 1216 N N . ILE A 1 153 ? -0.320 -2.480 6.750 1.00 96.50 153 ILE A N 1
ATOM 1217 C CA . ILE A 1 153 ? -0.711 -3.893 6.730 1.00 96.50 153 ILE A CA 1
ATOM 1218 C C . ILE A 1 153 ? 0.328 -4.638 5.901 1.00 96.50 153 ILE A C 1
ATOM 1220 O O . ILE A 1 153 ? 0.505 -4.327 4.730 1.00 96.50 153 ILE A O 1
ATOM 1224 N N . TYR A 1 154 ? 1.017 -5.608 6.489 1.00 93.81 154 TYR A N 1
ATOM 1225 C CA . TYR A 1 154 ? 2.066 -6.387 5.832 1.00 93.81 154 TYR A CA 1
ATOM 1226 C C . TYR A 1 154 ? 1.662 -7.847 5.679 1.00 93.81 154 TYR A C 1
ATOM 1228 O O . TYR A 1 154 ? 1.070 -8.426 6.591 1.00 93.81 154 TYR A O 1
ATOM 1236 N N . THR A 1 155 ? 2.101 -8.476 4.590 1.00 91.69 155 THR A N 1
ATOM 1237 C CA . THR A 1 155 ? 2.171 -9.939 4.515 1.00 91.69 155 THR A CA 1
ATOM 1238 C C . THR A 1 155 ? 3.350 -10.437 5.348 1.00 91.69 155 THR A C 1
ATOM 1240 O O . THR A 1 155 ? 4.483 -9.964 5.193 1.00 91.69 155 THR A O 1
ATOM 1243 N N . LYS A 1 156 ? 3.119 -11.413 6.224 1.00 87.44 156 LYS A N 1
ATOM 1244 C CA . LYS A 1 156 ? 4.177 -12.118 6.944 1.00 87.44 156 LYS A CA 1
ATOM 1245 C C . LYS A 1 156 ? 4.969 -12.938 5.933 1.00 87.44 156 LYS A C 1
ATOM 1247 O O . LYS A 1 156 ? 4.538 -13.998 5.500 1.00 87.44 156 LYS A O 1
ATOM 1252 N N . VAL A 1 157 ? 6.140 -12.436 5.552 1.00 70.12 157 VAL A N 1
ATOM 1253 C CA . VAL A 1 157 ? 7.040 -13.161 4.654 1.00 70.12 157 VAL A CA 1
ATOM 1254 C C . VAL A 1 157 ? 7.416 -14.481 5.324 1.00 70.12 157 VAL A C 1
ATOM 1256 O O . VAL A 1 157 ? 8.039 -14.487 6.392 1.00 70.12 157 VAL A O 1
ATOM 1259 N N . ARG A 1 158 ? 7.069 -15.609 4.698 1.00 56.06 158 ARG A N 1
ATOM 1260 C CA . ARG A 1 158 ? 7.685 -16.887 5.052 1.00 56.06 158 ARG A CA 1
ATOM 1261 C C . ARG A 1 158 ? 9.154 -16.766 4.671 1.00 56.06 158 ARG A C 1
ATOM 1263 O O . ARG A 1 158 ? 9.482 -16.717 3.490 1.00 56.06 158 ARG A O 1
ATOM 1270 N N . ARG A 1 159 ? 10.055 -16.689 5.656 1.00 39.97 159 ARG A N 1
ATOM 1271 C CA . ARG A 1 159 ? 11.486 -16.870 5.380 1.00 39.97 159 ARG A CA 1
ATOM 1272 C C . ARG A 1 159 ? 11.624 -18.208 4.653 1.00 39.97 159 ARG A C 1
ATOM 1274 O O . ARG A 1 159 ? 11.384 -19.247 5.264 1.00 39.97 159 ARG A O 1
ATOM 1281 N N . LYS A 1 160 ? 12.000 -18.197 3.369 1.00 38.38 160 LYS A N 1
ATOM 1282 C CA . LYS A 1 160 ? 12.591 -19.386 2.753 1.00 38.38 160 LYS A CA 1
ATOM 1283 C C . LYS A 1 160 ? 13.838 -19.679 3.585 1.00 38.38 160 LYS A C 1
ATOM 1285 O O . LYS A 1 160 ? 14.764 -18.870 3.628 1.00 38.38 160 LYS A O 1
ATOM 1290 N N . GLN A 1 161 ? 13.810 -20.783 4.325 1.00 32.62 161 GLN A N 1
ATOM 1291 C CA . GLN A 1 161 ? 14.998 -21.366 4.924 1.00 32.62 161 GLN A CA 1
ATOM 1292 C C . GLN A 1 161 ? 15.886 -21.770 3.744 1.00 32.62 161 GLN A C 1
ATOM 1294 O O . GLN A 1 161 ? 15.706 -22.839 3.171 1.00 32.62 161 GLN A O 1
ATOM 1299 N N . PHE A 1 162 ? 16.779 -20.885 3.308 1.00 31.86 162 PHE A N 1
ATOM 1300 C CA . PHE A 1 162 ? 17.876 -21.305 2.451 1.00 31.86 162 PHE A CA 1
ATOM 1301 C C . PHE A 1 162 ? 18.747 -22.210 3.318 1.00 31.86 162 PHE A C 1
ATOM 1303 O O . PHE A 1 162 ? 19.495 -21.740 4.174 1.00 31.86 162 PHE A O 1
ATOM 1310 N N . ILE A 1 163 ? 18.563 -23.519 3.160 1.00 32.41 163 ILE A N 1
ATOM 1311 C CA . ILE A 1 163 ? 19.554 -24.497 3.580 1.00 32.41 163 ILE A CA 1
ATOM 1312 C C . ILE A 1 163 ? 20.792 -24.183 2.739 1.00 32.41 163 ILE A C 1
ATOM 1314 O O . ILE A 1 163 ? 20.775 -24.301 1.515 1.00 32.41 163 ILE A O 1
ATOM 1318 N N . LEU A 1 164 ? 21.833 -23.694 3.407 1.00 35.62 164 LEU A N 1
ATOM 1319 C CA . LEU A 1 164 ? 23.190 -23.715 2.889 1.00 35.62 164 LEU A CA 1
ATOM 1320 C C . LEU A 1 164 ? 23.603 -25.187 2.800 1.00 35.62 164 LEU A C 1
ATOM 1322 O O . LEU A 1 164 ? 24.068 -25.752 3.781 1.00 35.62 164 LEU A O 1
ATOM 1326 N N . GLU A 1 165 ? 23.417 -25.808 1.641 1.00 33.66 165 GLU A N 1
ATOM 1327 C CA . GLU A 1 165 ? 24.199 -26.980 1.249 1.00 33.66 165 GLU A CA 1
ATOM 1328 C C . GLU A 1 165 ? 25.261 -26.512 0.254 1.00 33.66 165 GLU A C 1
ATOM 1330 O O . GLU A 1 165 ? 25.097 -26.581 -0.960 1.00 33.66 165 GLU A O 1
ATOM 1335 N N . ILE A 1 166 ? 26.354 -25.977 0.800 1.00 37.53 166 ILE A N 1
ATOM 1336 C CA . ILE A 1 166 ? 27.670 -26.083 0.171 1.00 37.53 166 ILE A CA 1
ATOM 1337 C C . ILE A 1 166 ? 28.617 -26.606 1.251 1.00 37.53 166 ILE A C 1
ATOM 1339 O O . ILE A 1 166 ? 29.328 -25.846 1.900 1.00 37.53 166 ILE A O 1
ATOM 1343 N N . GLU A 1 167 ? 28.582 -27.920 1.447 1.00 33.59 167 GLU A N 1
ATOM 1344 C CA . GLU A 1 167 ? 29.720 -28.710 1.915 1.00 33.59 167 GLU A CA 1
ATOM 1345 C C . GLU A 1 167 ? 29.785 -29.981 1.060 1.00 33.59 167 GLU A C 1
ATOM 1347 O O . GLU A 1 167 ? 28.999 -30.911 1.239 1.00 33.59 167 GLU A O 1
ATOM 1352 N N . SER A 1 168 ? 30.670 -29.984 0.061 1.00 34.81 168 SER A N 1
ATOM 1353 C CA . SER A 1 168 ? 31.681 -31.026 -0.215 1.00 34.81 168 SER A CA 1
ATOM 1354 C C . SER A 1 168 ? 32.435 -30.727 -1.509 1.00 34.81 168 SER A C 1
ATOM 1356 O O . SER A 1 168 ? 31.786 -30.450 -2.541 1.00 34.81 168 SER A O 1
#

Secondary structure (DSSP, 8-state):
-HHHHHHHHHHHH-S--EEE-SS-SSSSSHHHH--PPTTS-EEEEGGGTEEEEETTEEEE-TTS-HHHHHHHHHHHHHHHHHHHSTTTGGGGSSTT-EEEETTEEEEE---TT--S-HHHHHHHHHHHHHHHHHH-TT-SSEEEEE-SSEEEEEE-------------

pLDDT: mean 85.01, std 15.78, range [31.86, 98.0]

Mean predicted aligned error: 8.1 Å

InterPro domains:
  IPR049063 Trehalose-6-phosphate phosphatase, C-terminal domain [PF21141] (7-161)

Nearest PDB structures (foldseek):
  5e0o-assembly1_A  TM=9.128E-01  e=3.283E-09  Brugia malayi
  4bnd-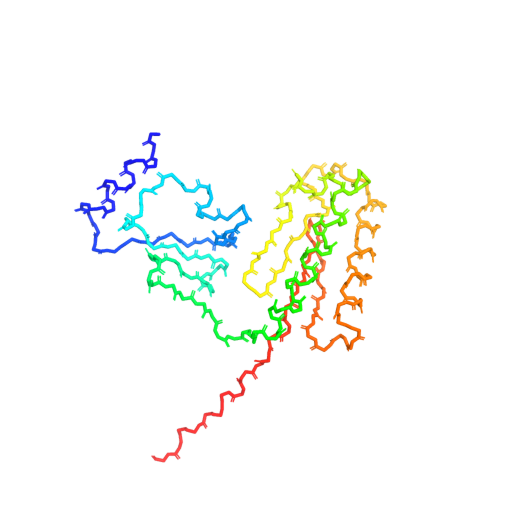assembly2_A  TM=4.046E-01  e=1.236E-05  Lactococcus cremoris subsp. cremoris MG1363
  4bnd-assembly2_B  TM=3.896E-01  e=3.279E-05  Lactococcus cremoris subsp. cremoris MG1363
  8j6h-assembly1_C  TM=4.403E-01  e=3.329E-04  Saccharomyces cerevisiae
  6rme-assembly1_C  TM=4.260E-01  e=2.647E-03  Plasmodium falciparum 3D7

Radius of gyration: 18.97 Å; Cα contacts (8 Å, |Δi|>4): 256; chains: 1; bounding box: 49×52×44 Å

Solvent-accessible surface area (backbone atoms only — not comparable to full-atom values): 9707 Å² total; per-residue (Å²): 116,68,69,63,52,48,52,54,43,38,70,73,76,42,98,74,44,73,49,75,36,68,51,19,53,52,79,90,6,55,65,71,74,52,88,72,67,88,75,56,48,32,40,24,12,34,70,59,40,30,35,44,49,48,99,91,43,68,50,67,58,82,65,59,52,72,70,52,51,52,48,51,50,55,39,48,55,54,49,53,58,51,36,68,38,80,92,41,34,65,35,56,78,34,76,78,7,67,38,60,33,80,66,32,38,42,34,26,52,32,42,99,82,62,80,51,58,66,71,58,38,51,50,50,53,53,53,53,51,51,46,45,41,71,67,38,73,80,54,79,46,56,46,80,48,75,62,88,39,38,39,33,42,33,54,62,63,68,77,76,80,75,77,84,83,85,86,132

Organism: Heligmosomoides polygyrus (NCBI:txid6339)

Foldseek 3Di:
DVLVVVLVCLVPPHPAAEDAELAACDDPGPVVVHPDDAQSYWYQYNRNQKIDRDPVDIHHHPQADPVLVVLQVQLLVVLVVVCVPPLNVVQQPADPHWGDGRFKIKTWLAHPVRPHDPVSSVVSVVVSVVSNCVSPVVCPFWDWDDDPTIIMIGGPGDPPPPDPPDDD